Protein AF-A0A381X6J2-F1 (afdb_monomer_lite)

pLDDT: mean 91.83, std 3.75, range [83.81, 97.81]

Structure (mmCIF, N/CA/C/O backbone):
data_AF-A0A381X6J2-F1
#
_entry.id   AF-A0A381X6J2-F1
#
loop_
_atom_site.group_PDB
_atom_site.id
_atom_site.type_symbol
_atom_site.label_atom_id
_atom_site.label_alt_id
_atom_site.label_comp_id
_atom_site.label_asym_id
_atom_site.label_entity_id
_atom_site.label_seq_id
_atom_site.pdbx_PDB_ins_code
_atom_site.Cartn_x
_atom_site.Cartn_y
_atom_site.Cartn_z
_atom_site.occupancy
_atom_site.B_iso_or_equiv
_atom_site.auth_seq_id
_atom_site.auth_comp_id
_atom_site.auth_asym_id
_atom_site.auth_atom_id
_atom_site.pdbx_PDB_model_num
ATOM 1 N N . ASP A 1 1 ? 7.586 -8.277 -20.723 1.00 89.62 1 ASP A N 1
ATOM 2 C CA . ASP A 1 1 ? 8.034 -6.946 -20.263 1.00 89.62 1 ASP A CA 1
ATOM 3 C C . ASP A 1 1 ? 7.359 -6.682 -18.904 1.00 89.62 1 ASP A C 1
ATOM 5 O O . ASP A 1 1 ? 6.459 -7.438 -18.555 1.00 89.62 1 ASP A O 1
ATOM 9 N N . LEU A 1 2 ? 7.825 -5.739 -18.078 1.00 93.12 2 LEU A N 1
ATOM 10 C CA . LEU A 1 2 ? 7.314 -5.584 -16.703 1.00 93.12 2 LEU A CA 1
ATOM 11 C C . LEU A 1 2 ? 5.824 -5.229 -16.665 1.00 93.12 2 LE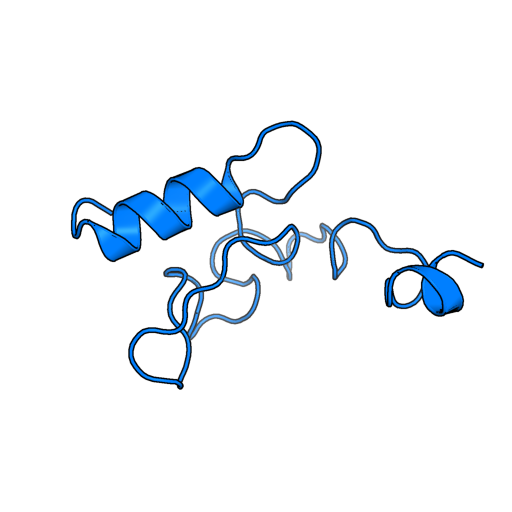U A C 1
ATOM 13 O O . LEU A 1 2 ? 5.095 -5.745 -15.815 1.00 93.12 2 LEU A O 1
ATOM 17 N N . GLU A 1 3 ? 5.370 -4.405 -17.605 1.00 94.94 3 GLU A N 1
ATOM 18 C CA . GLU A 1 3 ? 3.963 -4.031 -17.715 1.00 94.94 3 GLU A CA 1
ATOM 19 C C . GLU A 1 3 ? 3.104 -5.242 -18.095 1.00 94.94 3 GLU A C 1
ATOM 21 O O . GLU A 1 3 ? 2.145 -5.573 -17.400 1.00 94.94 3 GLU A O 1
ATOM 26 N N . SER A 1 4 ? 3.509 -5.980 -19.130 1.00 95.56 4 SER A N 1
ATOM 27 C CA . SER A 1 4 ? 2.803 -7.190 -19.580 1.00 95.56 4 SER A CA 1
ATOM 28 C C . SER A 1 4 ? 2.823 -8.352 -18.577 1.00 95.56 4 SER A C 1
ATOM 30 O O . SER A 1 4 ? 1.884 -9.143 -18.544 1.00 95.56 4 SER A O 1
ATOM 32 N N . THR A 1 5 ? 3.882 -8.499 -17.776 1.00 95.94 5 THR A N 1
ATOM 33 C CA . THR A 1 5 ? 4.035 -9.632 -16.844 1.00 95.94 5 THR A CA 1
ATOM 34 C C . THR A 1 5 ? 3.452 -9.350 -15.461 1.00 95.94 5 THR A C 1
ATOM 36 O O . THR A 1 5 ? 2.874 -10.249 -14.855 1.00 95.94 5 THR A O 1
ATOM 39 N N . PHE A 1 6 ? 3.594 -8.122 -14.958 1.00 92.38 6 PHE A N 1
ATOM 40 C CA . PHE A 1 6 ? 3.236 -7.774 -13.579 1.00 92.38 6 PHE A CA 1
ATOM 41 C C . PHE A 1 6 ? 2.143 -6.704 -13.479 1.00 92.38 6 PHE A C 1
ATOM 43 O O . PHE A 1 6 ? 1.722 -6.380 -12.371 1.00 92.38 6 PHE A O 1
ATOM 50 N N . GLY A 1 7 ? 1.683 -6.140 -14.601 1.00 92.06 7 GLY A N 1
ATOM 51 C CA . GLY A 1 7 ? 0.730 -5.026 -14.600 1.00 92.06 7 GLY A CA 1
ATOM 52 C C . GLY A 1 7 ? 1.334 -3.711 -14.101 1.00 92.06 7 GLY A C 1
ATOM 53 O O . GLY A 1 7 ? 0.602 -2.810 -13.701 1.00 92.06 7 GLY A O 1
ATOM 54 N N . LEU A 1 8 ? 2.665 -3.600 -14.087 1.00 92.50 8 LEU A N 1
ATOM 55 C CA . LEU A 1 8 ? 3.366 -2.380 -13.700 1.00 92.50 8 LEU A CA 1
ATOM 56 C C . LEU A 1 8 ? 3.371 -1.411 -14.879 1.00 92.50 8 LEU A C 1
ATOM 58 O O . LEU A 1 8 ? 4.266 -1.488 -15.717 1.00 92.50 8 LEU A O 1
ATOM 62 N N . THR A 1 9 ? 2.380 -0.522 -14.946 1.00 91.31 9 THR A N 1
ATOM 63 C CA . THR A 1 9 ? 2.320 0.534 -15.968 1.00 91.31 9 THR A CA 1
ATOM 64 C C . THR A 1 9 ? 3.645 1.292 -16.034 1.00 91.31 9 THR A C 1
ATOM 66 O O . THR A 1 9 ? 4.176 1.715 -15.002 1.00 91.31 9 THR A O 1
ATOM 69 N N . GLU A 1 10 ? 4.202 1.396 -17.240 1.00 93.31 10 GLU A N 1
ATOM 70 C CA . GLU A 1 10 ? 5.506 2.003 -17.535 1.00 93.31 10 GLU A CA 1
ATOM 71 C C . GLU A 1 10 ? 6.684 1.379 -16.753 1.00 93.31 10 GLU A C 1
ATOM 73 O O . GLU A 1 10 ? 7.754 1.972 -16.622 1.00 93.31 10 GLU A O 1
ATOM 78 N N . GLY A 1 11 ? 6.506 0.177 -16.196 1.00 92.88 11 GLY A N 1
ATOM 79 C CA . GLY A 1 11 ? 7.499 -0.494 -15.355 1.00 92.88 11 GLY A CA 1
ATOM 80 C C . GLY A 1 11 ? 7.738 0.177 -13.997 1.00 92.88 11 GLY A C 1
ATOM 81 O O . GLY A 1 11 ? 8.733 -0.127 -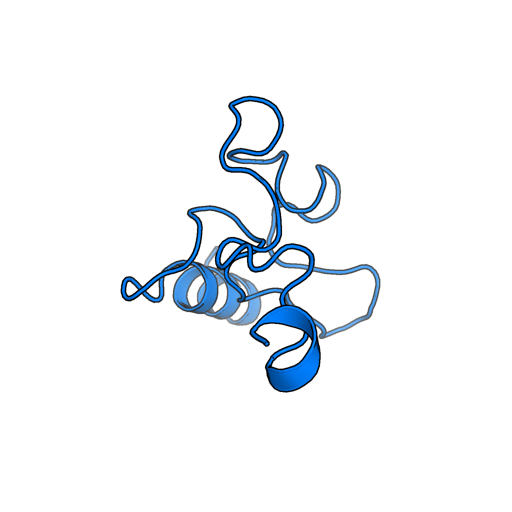13.333 1.00 92.88 11 GLY A O 1
ATOM 82 N N . ASN A 1 12 ? 6.857 1.081 -13.556 1.00 92.06 12 ASN A N 1
ATOM 83 C CA . ASN A 1 12 ? 7.062 1.834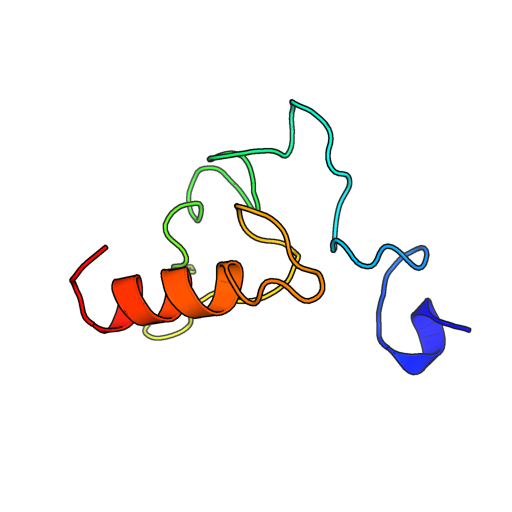 -12.323 1.00 92.06 12 ASN A CA 1
ATOM 84 C C . ASN A 1 12 ? 6.698 1.004 -11.081 1.00 92.06 12 ASN A C 1
ATOM 86 O O . ASN A 1 12 ? 5.530 0.881 -10.705 1.00 92.06 12 ASN A O 1
ATOM 90 N N . ILE A 1 13 ? 7.724 0.505 -10.386 1.00 91.44 13 ILE A N 1
ATOM 91 C CA . ILE A 1 13 ? 7.575 -0.292 -9.156 1.00 91.44 13 ILE A CA 1
ATOM 92 C C . ILE A 1 13 ? 6.858 0.451 -8.025 1.00 91.44 13 ILE A C 1
ATOM 94 O O . ILE A 1 13 ? 6.334 -0.186 -7.115 1.00 91.44 13 ILE A O 1
ATOM 98 N N . PHE A 1 14 ? 6.816 1.785 -8.070 1.00 91.38 14 PHE A N 1
ATOM 99 C CA . PHE A 1 14 ? 6.131 2.583 -7.069 1.00 91.38 14 PHE A CA 1
ATOM 100 C C . PHE A 1 14 ? 4.634 2.733 -7.340 1.00 91.38 14 PHE A C 1
ATOM 102 O O . PHE A 1 14 ? 3.913 3.153 -6.441 1.00 91.38 14 PHE A O 1
ATOM 109 N N . HIS A 1 15 ? 4.134 2.338 -8.513 1.00 89.50 15 HIS A N 1
ATOM 110 C CA . HIS A 1 15 ? 2.736 2.525 -8.928 1.00 89.50 15 HIS A CA 1
ATOM 111 C C . HIS A 1 15 ? 2.353 4.021 -8.931 1.00 89.50 15 HIS A C 1
ATOM 113 O O . HIS A 1 15 ? 1.380 4.436 -8.302 1.00 89.50 15 HIS A O 1
ATOM 119 N N . GLY A 1 16 ? 3.197 4.840 -9.566 1.00 87.00 16 GLY A N 1
ATOM 120 C CA . GLY A 1 16 ? 3.129 6.306 -9.600 1.00 87.00 16 GLY A CA 1
ATOM 121 C C . GLY A 1 16 ? 4.486 6.928 -9.266 1.00 87.00 16 GLY A C 1
ATOM 122 O O . GLY A 1 16 ? 5.332 6.286 -8.640 1.00 87.00 16 GLY A O 1
ATOM 123 N N . GLU A 1 17 ? 4.733 8.170 -9.652 1.00 86.88 17 GLU A N 1
ATOM 124 C CA . GLU A 1 17 ? 6.027 8.808 -9.403 1.00 86.88 17 GLU A CA 1
ATOM 125 C C . GLU A 1 17 ? 6.183 9.220 -7.935 1.00 86.88 17 GLU A C 1
ATOM 127 O O . GLU A 1 17 ? 5.216 9.534 -7.245 1.00 86.88 17 GLU A O 1
ATOM 132 N N . LEU A 1 18 ? 7.414 9.236 -7.428 1.00 86.25 18 LEU A N 1
ATOM 133 C CA . LEU A 1 18 ? 7.726 9.768 -6.097 1.00 86.25 18 LEU A CA 1
ATOM 134 C C . LEU A 1 18 ? 8.023 11.273 -6.179 1.00 86.25 18 LEU A C 1
ATOM 136 O O . LEU A 1 18 ? 9.056 11.748 -5.711 1.00 86.25 18 LEU A O 1
ATOM 140 N N . THR A 1 19 ? 7.125 12.024 -6.814 1.00 87.94 19 THR A N 1
ATOM 141 C CA . THR A 1 19 ? 7.187 13.489 -6.876 1.00 87.94 19 THR A CA 1
ATOM 142 C C . THR A 1 19 ? 6.585 14.097 -5.615 1.00 87.94 19 THR A C 1
ATOM 144 O O . THR A 1 19 ? 5.724 13.500 -4.974 1.00 87.94 19 THR A O 1
ATOM 147 N N . ILE A 1 20 ? 6.989 15.316 -5.250 1.00 84.94 20 ILE A N 1
ATOM 148 C CA . ILE A 1 20 ? 6.466 16.016 -4.059 1.00 84.94 20 ILE A CA 1
ATOM 149 C C . ILE A 1 20 ? 4.929 16.101 -4.090 1.00 84.94 20 ILE A C 1
ATOM 151 O O . ILE A 1 20 ? 4.269 15.980 -3.061 1.00 84.94 20 ILE A O 1
ATOM 155 N N . GLN A 1 21 ? 4.361 16.240 -5.285 1.00 85.69 21 GLN A N 1
ATOM 156 C CA . GLN A 1 21 ? 2.929 16.326 -5.555 1.00 85.69 21 GLN A CA 1
ATOM 157 C C . GLN A 1 21 ? 2.192 14.979 -5.417 1.00 85.69 21 GLN A C 1
ATOM 159 O O . GLN A 1 21 ? 0.966 14.961 -5.409 1.00 85.69 21 GLN A O 1
ATOM 164 N N . GLN A 1 22 ? 2.912 13.860 -5.310 1.00 83.81 22 GLN A N 1
ATOM 165 C CA . GLN A 1 22 ? 2.374 12.501 -5.156 1.00 83.81 22 GLN A CA 1
ATOM 166 C C . GLN A 1 22 ? 2.892 11.797 -3.890 1.00 83.81 22 GLN A C 1
ATOM 168 O O . GLN A 1 22 ? 2.783 10.575 -3.759 1.00 83.81 22 GLN A O 1
ATOM 173 N N . LEU A 1 23 ? 3.470 12.547 -2.950 1.00 86.25 23 LEU A N 1
ATOM 174 C CA . LEU A 1 23 ? 3.954 12.033 -1.670 1.00 86.25 23 LEU A CA 1
ATOM 175 C C . LEU A 1 23 ? 2.978 12.347 -0.528 1.00 86.25 23 LEU A C 1
ATOM 177 O O . LEU A 1 23 ? 2.057 13.155 -0.651 1.00 86.25 23 LEU A 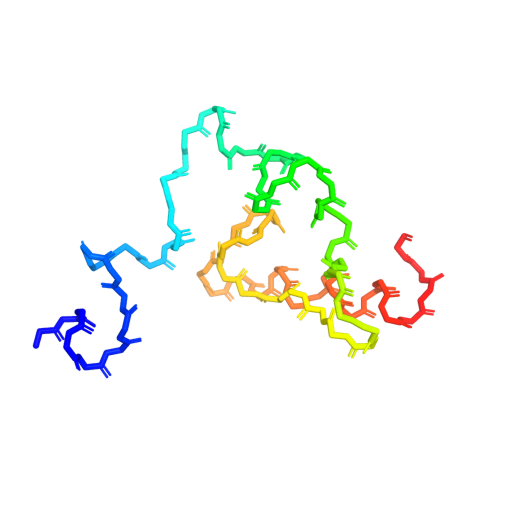O 1
ATOM 181 N N . PHE A 1 24 ? 3.201 11.691 0.613 1.00 87.25 24 PHE A N 1
ATOM 182 C CA . PHE A 1 24 ? 2.395 11.844 1.830 1.00 87.25 24 PHE A CA 1
ATOM 183 C C . PHE A 1 24 ? 0.902 11.608 1.565 1.00 87.25 24 PHE A C 1
ATOM 185 O O . PHE A 1 24 ? 0.532 10.639 0.902 1.00 87.25 24 PHE A O 1
ATOM 192 N N . SER A 1 25 ? 0.044 12.504 2.051 1.00 88.12 25 SER A N 1
ATOM 193 C CA . SER A 1 25 ? -1.408 12.416 1.912 1.00 88.12 25 SER A CA 1
ATOM 194 C C . SER A 1 25 ? -1.904 12.533 0.470 1.00 88.12 25 SER A C 1
ATOM 196 O O . SER A 1 25 ? -3.095 12.383 0.222 1.00 88.12 25 SER A O 1
ATOM 198 N N . LEU A 1 26 ? -1.030 12.817 -0.495 1.00 89.75 26 LEU A N 1
ATOM 199 C CA . LEU A 1 26 ? -1.397 12.866 -1.908 1.00 89.75 26 LEU A CA 1
ATOM 200 C C . LEU A 1 26 ? -1.343 11.484 -2.572 1.00 89.75 26 LEU A C 1
ATOM 202 O O . LEU A 1 26 ? -1.764 11.360 -3.719 1.00 89.75 26 LEU A O 1
ATOM 206 N N . ARG A 1 27 ? -0.895 10.439 -1.856 1.00 90.69 27 ARG A N 1
ATOM 207 C CA . ARG A 1 27 ? -0.818 9.067 -2.368 1.00 90.69 27 ARG A CA 1
ATOM 208 C C . ARG A 1 27 ? -1.768 8.119 -1.624 1.00 90.69 27 ARG A C 1
ATOM 210 O O . ARG A 1 27 ? -1.657 7.999 -0.404 1.00 90.69 27 ARG A O 1
ATOM 217 N N . PRO A 1 28 ? -2.665 7.405 -2.327 1.00 83.88 28 PRO A N 1
ATOM 218 C CA . PRO A 1 28 ? -2.920 7.452 -3.777 1.00 83.88 28 PRO A CA 1
ATOM 219 C C . PRO A 1 28 ? -3.787 8.649 -4.201 1.00 83.88 28 PRO A C 1
ATOM 221 O O . PRO A 1 28 ? -3.793 9.033 -5.363 1.00 83.88 28 PRO A O 1
ATOM 224 N N . ALA A 1 29 ? -4.547 9.215 -3.264 1.00 88.19 29 ALA A N 1
ATOM 225 C CA . ALA A 1 29 ? -5.346 10.421 -3.416 1.00 88.19 29 ALA A CA 1
ATOM 226 C C . ALA A 1 29 ? -5.701 10.937 -2.016 1.00 88.19 29 ALA A C 1
ATOM 228 O O . ALA A 1 29 ? -5.855 10.135 -1.096 1.00 88.19 29 ALA A O 1
ATOM 229 N N . VAL A 1 30 ? -5.935 12.246 -1.874 1.00 89.56 30 VAL A N 1
ATOM 230 C CA . VAL A 1 30 ? -6.240 12.908 -0.584 1.00 89.56 30 VAL A CA 1
ATOM 231 C C . VAL A 1 30 ? -7.318 12.189 0.224 1.00 89.56 30 VAL A C 1
ATOM 233 O O . VAL A 1 30 ? -7.179 12.002 1.429 1.00 89.56 30 VAL A O 1
ATOM 236 N N . ARG A 1 31 ? -8.392 11.752 -0.439 1.00 91.62 31 ARG A N 1
ATOM 237 C CA . ARG A 1 31 ? -9.529 11.099 0.221 1.00 91.62 31 ARG A CA 1
ATOM 238 C C . ARG A 1 31 ? -9.194 9.715 0.794 1.00 91.62 31 ARG A C 1
ATOM 240 O O . ARG A 1 31 ? -9.898 9.265 1.686 1.00 91.62 31 ARG A O 1
ATOM 247 N N . TRP A 1 32 ? -8.152 9.060 0.285 1.00 92.50 32 TRP A N 1
ATOM 248 C CA . TRP A 1 32 ? -7.792 7.666 0.579 1.00 92.50 32 TRP A CA 1
ATOM 249 C C . TRP A 1 32 ? -6.362 7.535 1.118 1.00 92.50 32 TRP A C 1
ATOM 251 O O . TRP A 1 32 ? -5.751 6.471 1.045 1.00 92.50 32 TRP A O 1
ATOM 261 N N . ALA A 1 33 ? -5.828 8.632 1.655 1.00 92.00 33 ALA A N 1
ATOM 262 C CA . ALA A 1 33 ? -4.505 8.710 2.267 1.00 92.00 33 ALA A CA 1
ATOM 263 C C . ALA A 1 33 ? -4.388 7.924 3.584 1.00 92.00 33 ALA A C 1
ATOM 265 O O . ALA A 1 33 ? -3.290 7.721 4.092 1.00 92.00 33 ALA A O 1
ATOM 266 N N . ASP A 1 34 ? -5.515 7.492 4.147 1.00 93.25 34 ASP A N 1
ATOM 267 C CA . ASP A 1 34 ? -5.601 6.747 5.400 1.00 93.25 34 ASP A CA 1
ATOM 268 C C . ASP A 1 34 ? -5.693 5.228 5.182 1.00 93.25 34 ASP A C 1
ATOM 270 O O . ASP A 1 34 ? -6.182 4.507 6.052 1.00 93.25 34 ASP A O 1
ATOM 274 N N . TYR A 1 35 ? -5.222 4.743 4.027 1.00 94.25 35 TYR A N 1
ATOM 275 C CA . TYR A 1 35 ? -5.200 3.332 3.616 1.00 94.25 35 TYR A CA 1
ATOM 276 C C . TYR A 1 35 ? -6.584 2.716 3.362 1.00 94.25 35 TYR A C 1
ATOM 278 O O . TYR A 1 35 ? -6.665 1.548 2.978 1.00 94.25 35 TYR A O 1
ATOM 286 N N . THR A 1 36 ? -7.676 3.470 3.527 1.00 94.88 36 THR A N 1
ATOM 287 C CA . THR A 1 36 ? -9.024 3.007 3.172 1.00 94.88 36 THR A CA 1
ATOM 288 C C . THR A 1 36 ? -9.311 3.184 1.683 1.00 94.88 36 THR A C 1
ATOM 290 O O . THR A 1 36 ? -8.509 3.717 0.910 1.00 94.88 36 THR A O 1
ATOM 293 N N . THR A 1 37 ? -10.473 2.695 1.261 1.00 95.00 37 THR A N 1
ATOM 294 C CA . THR A 1 37 ? -10.994 2.859 -0.094 1.00 95.00 37 THR A CA 1
ATOM 295 C C . THR A 1 37 ? -12.495 3.157 -0.037 1.00 95.00 37 THR A C 1
ATOM 297 O O . THR A 1 37 ? -13.119 2.983 1.014 1.00 95.00 37 THR A O 1
ATOM 300 N N . PRO A 1 38 ? -13.126 3.543 -1.164 1.00 95.00 38 PRO A N 1
ATOM 301 C CA . PRO A 1 38 ? -14.583 3.644 -1.230 1.00 95.00 38 PRO A CA 1
ATOM 302 C C . PRO A 1 38 ? -15.306 2.305 -0.995 1.00 95.00 38 PRO A C 1
ATOM 304 O O . PRO A 1 38 ? -16.518 2.296 -0.790 1.00 95.00 38 PRO A O 1
ATOM 307 N N . ILE A 1 39 ? -14.592 1.177 -1.068 1.00 97.06 39 ILE A N 1
ATOM 308 C CA . ILE A 1 39 ? -15.151 -0.162 -0.907 1.00 97.06 39 ILE A CA 1
ATOM 309 C C . ILE A 1 39 ? -15.004 -0.577 0.559 1.00 97.06 39 ILE A C 1
ATOM 311 O O . ILE A 1 39 ? -13.912 -0.587 1.129 1.00 97.06 39 ILE A O 1
ATOM 315 N N . ARG A 1 40 ? -16.126 -0.947 1.184 1.00 95.81 40 ARG A N 1
ATOM 316 C CA . ARG A 1 40 ? -16.146 -1.367 2.589 1.00 95.81 40 ARG A CA 1
ATOM 317 C C . ARG A 1 40 ? -15.215 -2.562 2.807 1.00 95.81 40 ARG A C 1
ATOM 319 O O . ARG A 1 40 ? -15.323 -3.558 2.099 1.00 95.81 40 ARG A O 1
ATOM 326 N N . ASN A 1 41 ? -14.381 -2.480 3.844 1.00 95.69 41 ASN A N 1
ATOM 327 C CA . ASN A 1 41 ? -13.414 -3.513 4.232 1.00 95.69 41 ASN A CA 1
ATOM 328 C C . ASN A 1 41 ? -12.361 -3.833 3.151 1.00 95.69 41 ASN A C 1
ATOM 330 O O . ASN A 1 41 ? -11.797 -4.925 3.154 1.00 95.69 41 ASN A O 1
ATOM 334 N N . TYR A 1 42 ? -12.088 -2.895 2.241 1.00 96.50 42 TYR A N 1
ATOM 335 C CA . TYR A 1 42 ? -11.000 -2.992 1.272 1.00 96.50 42 TYR A CA 1
ATOM 336 C C . TYR A 1 42 ? -9.973 -1.890 1.547 1.00 96.50 42 TYR A C 1
ATOM 338 O O . TYR A 1 42 ? -10.325 -0.710 1.640 1.00 96.50 42 TYR A O 1
ATOM 346 N N . TYR A 1 43 ? -8.712 -2.290 1.702 1.00 95.56 43 TYR A N 1
ATOM 347 C CA . TYR A 1 43 ? -7.615 -1.437 2.156 1.00 95.56 43 TYR A CA 1
ATOM 348 C C . TYR A 1 43 ? -6.448 -1.491 1.179 1.00 95.56 43 TYR A C 1
ATOM 350 O O . TYR A 1 43 ? -6.228 -2.499 0.507 1.00 95.56 43 TYR A O 1
ATOM 358 N N . GLN A 1 44 ? -5.681 -0.409 1.127 1.00 94.25 44 GLN A N 1
ATOM 359 C CA . GLN A 1 44 ? -4.518 -0.290 0.258 1.00 94.25 44 GLN A CA 1
ATOM 360 C C . GLN A 1 44 ? -3.243 -0.513 1.056 1.00 94.25 44 GLN A C 1
ATOM 362 O O . GLN A 1 44 ? -3.021 0.146 2.063 1.00 94.25 44 GLN A O 1
ATOM 367 N N . CYS A 1 45 ? -2.409 -1.433 0.585 1.00 94.00 45 CYS A N 1
ATOM 368 C CA . CYS A 1 45 ? -1.178 -1.863 1.251 1.00 94.00 45 CYS A CA 1
ATOM 369 C C . CYS A 1 45 ? 0.019 -1.964 0.290 1.00 94.00 45 CYS A C 1
ATOM 371 O O . CYS A 1 45 ? 1.057 -2.517 0.646 1.00 94.00 45 CYS A O 1
ATOM 373 N N . GLY A 1 46 ? -0.147 -1.505 -0.953 1.00 92.38 46 GLY A N 1
ATOM 374 C CA . GLY A 1 46 ? 0.839 -1.658 -2.019 1.00 92.38 46 GLY A CA 1
ATOM 375 C C . GLY A 1 46 ? 1.796 -0.476 -2.134 1.00 92.38 46 GLY A C 1
ATOM 376 O O . GLY A 1 46 ? 1.651 0.543 -1.465 1.00 92.38 46 GLY A O 1
ATOM 377 N N . SER A 1 47 ? 2.744 -0.576 -3.068 1.00 92.00 47 SER A N 1
ATOM 378 C CA . SER A 1 47 ? 3.759 0.465 -3.279 1.00 92.00 47 SER A CA 1
ATOM 379 C C . SER A 1 47 ? 3.194 1.840 -3.670 1.00 92.00 47 SER A C 1
ATOM 381 O O . SER A 1 47 ? 3.877 2.854 -3.527 1.00 92.00 47 SER A O 1
ATOM 383 N N . GLY A 1 48 ? 1.943 1.866 -4.134 1.00 91.38 48 GLY A N 1
ATOM 384 C CA . GLY A 1 48 ? 1.186 3.063 -4.478 1.00 91.38 48 GLY A CA 1
ATOM 385 C C . GLY A 1 48 ? 0.684 3.884 -3.287 1.00 91.38 48 GLY A C 1
ATOM 386 O O . GLY A 1 48 ? 0.090 4.927 -3.521 1.00 91.38 48 GLY A O 1
ATOM 387 N N . THR A 1 49 ? 0.898 3.480 -2.035 1.00 92.38 49 THR A N 1
ATOM 388 C CA . THR A 1 49 ? 0.520 4.283 -0.856 1.00 92.38 49 THR A CA 1
ATOM 389 C C . THR A 1 49 ? 1.751 4.830 -0.145 1.00 92.38 49 THR A C 1
ATOM 391 O O . THR A 1 49 ? 2.838 4.265 -0.249 1.00 92.38 49 THR A O 1
ATOM 394 N N . HIS A 1 50 ? 1.595 5.916 0.615 1.00 90.88 50 HIS A N 1
ATOM 395 C CA . HIS A 1 50 ? 2.645 6.374 1.531 1.00 90.88 50 HIS A CA 1
ATOM 396 C C . HIS A 1 50 ? 3.015 5.247 2.526 1.00 90.88 50 HIS A C 1
ATOM 398 O O . HIS A 1 50 ? 2.136 4.459 2.877 1.00 90.88 50 HIS A O 1
ATOM 404 N N . PRO A 1 51 ? 4.281 5.111 2.966 1.00 89.12 51 PRO A N 1
ATOM 405 C CA . PRO A 1 51 ? 5.486 5.877 2.607 1.00 89.12 51 PRO A CA 1
ATOM 406 C C . PRO A 1 51 ? 6.131 5.524 1.258 1.00 89.12 51 PRO A C 1
ATOM 408 O O . PRO A 1 51 ? 7.135 6.127 0.890 1.00 89.12 51 PRO A O 1
ATOM 411 N N . GLY A 1 52 ? 5.539 4.604 0.502 1.00 86.75 52 GLY A N 1
ATOM 412 C CA . GLY A 1 52 ? 6.114 4.001 -0.696 1.00 86.75 52 GLY A CA 1
ATOM 413 C C . GLY A 1 52 ? 6.519 2.553 -0.426 1.00 86.75 52 GLY A C 1
ATOM 414 O O . GLY A 1 52 ? 6.742 2.160 0.719 1.00 86.75 52 GLY A O 1
ATOM 415 N N . GLY A 1 53 ? 6.555 1.736 -1.475 1.00 83.94 53 GLY A N 1
ATOM 416 C CA . GLY A 1 53 ? 6.934 0.325 -1.377 1.00 83.94 53 GLY A CA 1
ATOM 417 C C . GLY A 1 53 ? 8.432 0.081 -1.531 1.00 83.94 53 GLY A C 1
ATOM 418 O O . GLY A 1 53 ? 9.264 0.888 -1.124 1.00 83.94 53 GLY A O 1
A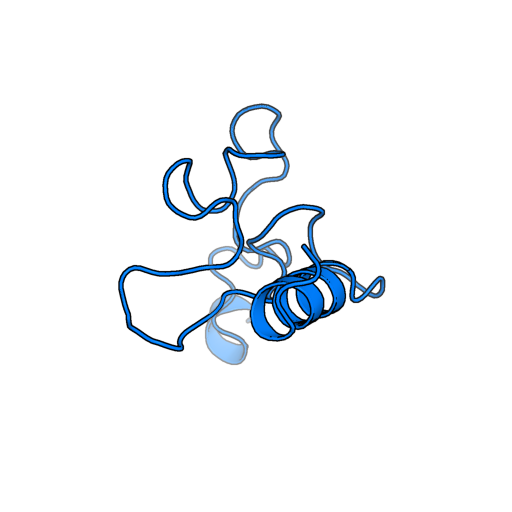TOM 419 N N . GLY A 1 54 ? 8.771 -1.079 -2.091 1.00 85.88 54 GLY A N 1
ATOM 420 C CA . GLY A 1 54 ? 10.107 -1.669 -2.026 1.00 85.88 54 GLY A CA 1
ATOM 421 C C . GLY A 1 54 ? 10.165 -2.787 -0.982 1.00 85.88 54 GLY A C 1
ATOM 422 O O . GLY A 1 54 ? 9.151 -3.401 -0.659 1.00 85.88 54 GLY A O 1
ATOM 423 N N . ILE A 1 55 ? 11.356 -3.058 -0.444 1.00 88.25 55 ILE A N 1
ATOM 424 C CA . ILE A 1 55 ? 11.594 -4.175 0.495 1.00 88.25 55 ILE A CA 1
ATOM 425 C C . ILE A 1 55 ? 11.172 -3.820 1.939 1.00 88.25 55 ILE A C 1
ATOM 427 O O . ILE A 1 55 ? 11.114 -4.684 2.806 1.00 88.25 55 ILE A O 1
ATOM 431 N N . THR A 1 56 ? 10.829 -2.557 2.212 1.00 90.88 56 THR A N 1
ATOM 432 C CA . THR A 1 56 ? 10.519 -2.060 3.565 1.00 90.88 56 THR A CA 1
ATOM 433 C C . THR A 1 56 ? 9.237 -2.639 4.163 1.00 90.88 56 THR A C 1
ATOM 435 O O . THR A 1 56 ? 9.125 -2.726 5.381 1.00 90.88 56 THR A O 1
ATOM 438 N N . GLY A 1 57 ? 8.249 -2.998 3.334 1.00 91.38 57 GLY A N 1
ATOM 439 C CA . GLY A 1 57 ? 6.946 -3.501 3.790 1.00 91.38 57 GLY A CA 1
ATOM 440 C C . GLY A 1 57 ? 6.059 -2.467 4.502 1.00 91.38 57 GLY A C 1
ATOM 441 O O . GLY A 1 57 ? 4.959 -2.806 4.938 1.00 91.38 57 GLY A O 1
ATOM 442 N N . SER A 1 58 ? 6.489 -1.205 4.592 1.00 94.06 58 SER A N 1
ATOM 443 C CA . SER A 1 58 ? 5.808 -0.169 5.377 1.00 94.06 58 SER A CA 1
ATOM 444 C C . SER A 1 58 ? 4.356 0.106 4.950 1.00 94.06 58 SER A C 1
ATOM 446 O O . SER A 1 58 ? 3.512 0.223 5.836 1.00 94.06 58 SER A O 1
ATOM 448 N N . PRO A 1 59 ? 3.993 0.146 3.649 1.00 93.75 59 PRO A N 1
ATOM 449 C CA . PRO A 1 59 ? 2.589 0.238 3.233 1.00 93.75 59 PRO A CA 1
ATOM 450 C C . PRO A 1 59 ? 1.690 -0.858 3.822 1.00 93.75 59 PRO A C 1
ATOM 452 O O . PRO A 1 59 ? 0.566 -0.588 4.244 1.00 93.75 59 PRO A O 1
ATOM 455 N N . GLY A 1 60 ? 2.201 -2.090 3.897 1.00 95.38 60 GLY A N 1
ATOM 456 C CA . GLY A 1 60 ? 1.497 -3.224 4.492 1.00 95.38 60 GLY A CA 1
ATOM 457 C C . GLY A 1 60 ? 1.326 -3.085 5.998 1.00 95.38 60 GLY A C 1
ATOM 458 O O . GLY A 1 60 ? 0.230 -3.307 6.511 1.00 95.38 60 GLY A O 1
ATOM 459 N N . GLU A 1 61 ? 2.376 -2.654 6.698 1.00 95.69 61 GLU A N 1
ATOM 460 C CA . GLU A 1 61 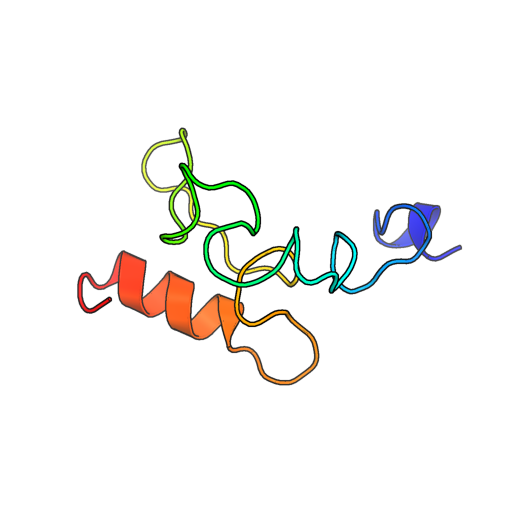? 2.316 -2.377 8.137 1.00 95.69 61 GLU A CA 1
ATOM 461 C C . GLU A 1 61 ? 1.256 -1.315 8.460 1.00 95.69 61 GLU A C 1
ATOM 463 O O . GLU A 1 61 ? 0.436 -1.494 9.362 1.00 95.69 61 GLU A O 1
ATOM 468 N N . MET A 1 62 ? 1.237 -0.218 7.705 1.00 95.38 62 MET A N 1
ATOM 469 C CA . MET A 1 62 ? 0.317 0.889 7.954 1.00 95.38 62 MET A CA 1
ATOM 470 C C . MET A 1 62 ? -1.137 0.512 7.648 1.00 95.38 62 MET A C 1
ATOM 472 O O . MET A 1 62 ? -2.030 0.809 8.446 1.00 95.38 62 MET A O 1
ATOM 476 N N . ALA A 1 63 ? -1.377 -0.223 6.559 1.00 95.88 63 ALA A N 1
ATOM 477 C CA . ALA A 1 63 ? -2.692 -0.783 6.264 1.00 95.88 63 ALA A CA 1
ATOM 478 C C . ALA A 1 63 ? -3.169 -1.736 7.374 1.00 95.88 63 ALA A C 1
ATOM 480 O O . ALA A 1 63 ? -4.323 -1.667 7.796 1.00 95.88 63 ALA A O 1
ATOM 481 N N . ALA A 1 64 ? -2.280 -2.584 7.904 1.00 97.06 64 ALA A N 1
ATOM 482 C CA . ALA A 1 64 ? -2.602 -3.473 9.018 1.00 97.06 64 ALA A CA 1
ATOM 483 C C . ALA A 1 64 ? -2.959 -2.691 10.292 1.00 97.06 64 ALA A C 1
ATOM 485 O O . ALA A 1 64 ? -3.964 -2.996 10.933 1.00 97.06 64 ALA A O 1
ATOM 486 N N . LYS A 1 65 ? -2.206 -1.636 10.629 1.00 96.69 65 LYS A N 1
ATOM 487 C CA . LYS A 1 65 ? -2.540 -0.743 11.754 1.00 96.69 65 LYS A CA 1
ATOM 488 C C . LYS A 1 65 ? -3.910 -0.089 11.576 1.00 96.69 65 LYS A C 1
ATOM 490 O O . LYS A 1 65 ? -4.677 -0.027 12.536 1.00 96.69 65 LYS A O 1
ATOM 495 N N . LYS A 1 66 ? -4.254 0.326 10.350 1.00 96.06 66 LYS A N 1
ATOM 496 C CA . LYS A 1 66 ? -5.583 0.870 10.036 1.00 96.06 66 LYS A CA 1
ATOM 497 C C . LYS A 1 66 ? -6.688 -0.160 10.254 1.00 96.06 66 LYS A C 1
ATOM 499 O O . LYS A 1 66 ? -7.711 0.175 10.845 1.00 96.06 66 LYS A O 1
ATOM 504 N N . ILE A 1 67 ? -6.479 -1.400 9.810 1.00 97.50 67 ILE A N 1
ATOM 505 C CA . ILE A 1 67 ? -7.422 -2.512 10.016 1.00 97.50 67 ILE A CA 1
ATOM 506 C C . ILE A 1 67 ? -7.618 -2.792 11.512 1.00 97.50 67 ILE A C 1
ATOM 508 O O . ILE A 1 67 ? -8.744 -2.992 11.957 1.00 97.50 67 ILE A O 1
ATOM 512 N N . LEU A 1 68 ? -6.534 -2.773 12.290 1.00 97.81 68 LEU A N 1
ATOM 513 C CA . LEU A 1 68 ? -6.555 -3.008 13.736 1.00 97.81 68 LEU A CA 1
ATOM 514 C C . LEU A 1 68 ? -7.096 -1.817 14.549 1.00 97.81 68 LEU A C 1
ATOM 516 O O . LEU A 1 68 ? -7.295 -1.955 15.753 1.00 97.81 68 LEU A O 1
ATOM 520 N N . GLY A 1 69 ? -7.334 -0.660 13.921 1.00 95.94 69 GLY A N 1
ATOM 521 C CA . GLY A 1 69 ? -7.820 0.546 14.598 1.00 95.94 69 GLY A CA 1
ATOM 522 C C . GLY A 1 69 ? -6.770 1.243 15.470 1.00 95.94 69 GLY A C 1
ATOM 523 O O . GLY A 1 69 ? -7.130 1.939 16.414 1.00 95.94 69 GLY A O 1
ATOM 524 N N . ILE A 1 70 ? -5.484 1.043 15.169 1.00 95.31 70 ILE A N 1
ATOM 525 C CA . ILE A 1 70 ? -4.342 1.612 15.910 1.00 95.31 70 ILE A CA 1
ATOM 526 C C . ILE A 1 70 ? -3.507 2.580 15.058 1.00 95.31 70 ILE A C 1
ATOM 528 O O . ILE A 1 70 ? -2.372 2.897 15.418 1.00 95.31 70 ILE A O 1
ATOM 532 N N . LEU A 1 71 ? -4.049 2.989 13.908 1.00 86.69 71 LEU A N 1
ATOM 533 C CA . LEU A 1 71 ? -3.493 4.021 13.038 1.00 86.69 71 LEU A CA 1
ATOM 534 C C . LEU A 1 71 ? -4.217 5.352 13.232 1.00 86.69 71 LEU A C 1
ATOM 536 O O . LEU A 1 71 ? -5.469 5.327 13.208 1.00 86.69 71 LEU A O 1
#

Secondary structure (DSSP, 8-state):
-HHHHH--GGG-TTSS---GGGSGGGSS-GGGTTS--SSTT----STTSTT--STT-HHHHHHHHHHHT--

Organism: NCBI:txid408172

Radius of gyration: 12.42 Å; chains: 1; bounding box: 28×26×36 Å

Foldseek 3Di:
DCCVPPVQVVNDQLNDDPDPCQAQCPFVHVVCLQQDDPDPPHGWQGQRHPPGDDPPSVSVVSRVCSVVVND

Sequence (71 aa):
DLESTFGLTEGNIFHGELTIQQLFSLRPAVRWADYTTPIRNYYQCGSGTHPGGGITGSPGEMAAKKILGIL